Protein AF-A0A645AJT8-F1 (afdb_monomer)

Organism: NCBI:txid1076179

Solvent-accessible surface area (backbone atoms only — not comparable to full-atom values): 6345 Å² total; per-residue (Å²): 102,38,59,76,50,42,68,76,43,100,89,33,50,21,66,74,50,68,77,38,45,71,39,22,35,56,57,12,41,59,53,11,51,51,54,20,47,55,59,38,64,74,43,97,76,52,49,54,69,50,33,32,52,18,40,51,51,17,49,51,40,17,49,54,39,15,52,54,40,24,54,48,36,26,53,75,70,70,71,51,75,68,57,69,63,62,52,43,44,59,62,42,66,63,42,46,64,58,50,50,53,48,26,53,51,48,15,55,48,45,55,61,45,54,65,54,55,63,70,77,108

Secondary structure (DSSP, 8-state):
-GGGT-S-BTTB-SGGGGGSTTHHHHHHHHHHHHHHHHHHHTSSS--HHHHHHHHHHHHHHHHHHHHHHHHHHHHHTS-----HHHHHIIIIITTHHHHHHHHHHHHHHHHHHHHHHTT--

pLDDT: mean 79.56, std 9.19, range [51.81, 91.56]

Radius of gyration: 16.81 Å; Cα contacts (8 Å, |Δi|>4): 138; chains: 1; bounding box: 44×23×39 Å

Sequence (121 aa):
MGLAGLPVFAEGGGIGYILKPSFGYLIGFCVGTYVTGVIAHKVAQPSFNRLLLASLTGLGIVYVFGLIYYYIICNYVIGAPIAMGPLFLYGFVLSVPGDIALCFLGASLGKRLIPVIRKGL

Structure (mmCIF, N/CA/C/O backbone):
data_AF-A0A645AJT8-F1
#
_entry.id   AF-A0A645AJT8-F1
#
loop_
_atom_site.group_PDB
_atom_site.id
_atom_site.type_symbol
_atom_site.label_atom_id
_atom_site.label_alt_id
_atom_site.label_comp_id
_atom_site.label_asym_id
_atom_site.label_entity_id
_atom_site.label_seq_id
_atom_site.pdbx_PDB_ins_code
_atom_site.Cartn_x
_atom_site.Cartn_y
_atom_site.Cartn_z
_atom_site.occupancy
_atom_site.B_iso_or_equiv
_atom_site.auth_seq_id
_atom_site.auth_comp_id
_atom_site.auth_asym_id
_atom_site.auth_atom_id
_atom_site.pdbx_PDB_model_num
ATOM 1 N N . MET A 1 1 ? -10.534 6.535 -12.763 1.00 62.19 1 MET A N 1
ATOM 2 C CA . MET A 1 1 ? -10.139 7.962 -12.779 1.00 62.19 1 MET A CA 1
ATOM 3 C C . MET A 1 1 ? -8.694 8.161 -13.234 1.00 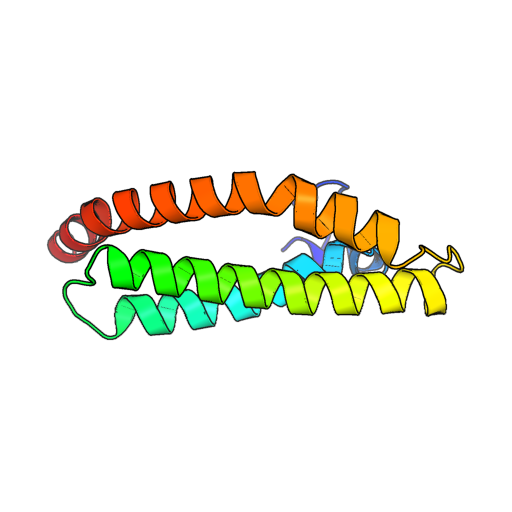62.19 1 MET A C 1
ATOM 5 O O . MET A 1 1 ? -8.522 8.692 -14.317 1.00 62.19 1 MET A O 1
ATOM 9 N N . GLY A 1 2 ? -7.665 7.683 -12.519 1.00 68.81 2 GLY A N 1
ATOM 10 C CA . GLY A 1 2 ? -6.262 7.892 -12.944 1.00 68.81 2 GLY A CA 1
ATOM 11 C C . GLY A 1 2 ? -5.881 7.271 -14.293 1.00 68.81 2 GLY A C 1
ATOM 12 O O . GLY A 1 2 ? -5.268 7.920 -15.134 1.00 68.81 2 GLY A O 1
ATOM 13 N N . LEU A 1 3 ? -6.349 6.051 -14.572 1.00 69.38 3 LEU A N 1
ATOM 14 C CA . LEU A 1 3 ? -6.156 5.412 -15.883 1.00 69.38 3 LEU A CA 1
ATOM 15 C C . LEU A 1 3 ? -6.920 6.102 -17.027 1.00 69.38 3 LEU A C 1
ATOM 17 O O . LEU A 1 3 ? -6.553 5.934 -18.183 1.00 69.38 3 LEU A O 1
ATOM 21 N N . ALA A 1 4 ? -7.941 6.906 -16.712 1.00 70.88 4 ALA A N 1
ATOM 22 C CA . ALA A 1 4 ? -8.711 7.669 -17.695 1.00 70.88 4 ALA A CA 1
ATOM 23 C C . ALA A 1 4 ? -8.019 8.988 -18.110 1.00 70.88 4 ALA A C 1
ATOM 25 O O . ALA A 1 4 ? -8.613 9.778 -18.832 1.00 70.88 4 ALA A O 1
ATOM 26 N N . GLY A 1 5 ? -6.783 9.236 -17.652 1.00 60.19 5 GLY A N 1
ATOM 27 C CA . GLY A 1 5 ? -5.970 10.393 -18.052 1.00 60.19 5 GLY A CA 1
ATOM 28 C C . GLY A 1 5 ? -5.909 11.527 -17.028 1.00 60.19 5 GLY A C 1
ATOM 29 O O . GLY A 1 5 ? -5.177 12.489 -17.234 1.00 60.19 5 GLY A O 1
ATOM 30 N N . LEU A 1 6 ? -6.622 11.416 -15.903 1.00 68.38 6 LEU A N 1
ATOM 31 C CA . LEU A 1 6 ? -6.513 12.392 -14.816 1.00 68.38 6 LEU A CA 1
ATOM 32 C C . LEU A 1 6 ? -5.166 12.235 -14.085 1.00 68.38 6 LEU A C 1
ATOM 34 O O . LEU A 1 6 ? -4.826 11.107 -13.715 1.00 68.38 6 LEU A O 1
ATOM 38 N N . PRO A 1 7 ? -4.426 13.329 -13.819 1.00 72.38 7 PRO A N 1
ATOM 39 C CA . PRO A 1 7 ? -3.104 13.296 -13.194 1.00 72.38 7 PRO A CA 1
ATOM 40 C C . PRO A 1 7 ? -3.188 13.093 -11.672 1.00 72.38 7 PRO A C 1
ATOM 42 O O . PRO A 1 7 ? -2.789 13.946 -10.888 1.00 72.38 7 PRO A O 1
ATOM 45 N N . VAL A 1 8 ? -3.768 11.971 -11.245 1.00 72.25 8 VAL A N 1
ATOM 46 C CA . VAL A 1 8 ? -3.921 11.597 -9.827 1.00 72.25 8 VAL A CA 1
ATOM 47 C C . VAL A 1 8 ? -2.858 10.608 -9.344 1.00 72.25 8 VAL A C 1
ATOM 49 O O . VAL A 1 8 ? -2.775 10.354 -8.146 1.00 72.25 8 VAL A O 1
ATOM 52 N N . PHE A 1 9 ? -2.049 10.033 -10.239 1.00 72.88 9 PHE A N 1
ATOM 53 C CA . PHE A 1 9 ? -0.893 9.229 -9.847 1.00 72.88 9 PHE A CA 1
ATOM 54 C C . PHE A 1 9 ? 0.358 10.109 -9.716 1.00 72.88 9 PHE A C 1
ATOM 56 O O . PHE A 1 9 ? 0.445 11.170 -10.331 1.00 72.88 9 PHE A O 1
ATOM 63 N N . ALA A 1 10 ? 1.339 9.658 -8.924 1.00 60.72 10 ALA A N 1
ATOM 64 C CA . ALA A 1 10 ? 2.537 10.434 -8.568 1.00 60.72 10 ALA A CA 1
ATOM 65 C C . ALA A 1 10 ? 3.341 10.950 -9.778 1.00 60.72 10 ALA A C 1
ATOM 67 O O . ALA A 1 10 ? 4.054 11.940 -9.667 1.00 60.72 10 ALA A O 1
ATOM 68 N N . GLU A 1 11 ? 3.196 10.313 -10.941 1.00 64.62 11 GLU A N 1
ATOM 69 C CA . GLU A 1 11 ? 3.850 10.713 -12.191 1.00 64.62 11 GLU A CA 1
ATOM 70 C C . GLU A 1 11 ? 2.839 10.978 -13.327 1.00 64.62 11 GLU A C 1
ATOM 72 O O . GLU A 1 11 ? 3.127 10.711 -14.494 1.00 64.62 11 GLU A O 1
ATOM 77 N N . GLY A 1 12 ? 1.631 11.448 -12.992 1.00 71.44 12 GLY A N 1
ATOM 78 C CA . GLY A 1 12 ? 0.585 11.823 -13.948 1.00 71.44 12 GLY A CA 1
ATOM 79 C C . GLY A 1 12 ? -0.588 10.840 -14.005 1.00 71.44 12 GLY A C 1
ATOM 80 O O . GLY A 1 12 ? -1.126 10.422 -12.983 1.00 71.44 12 GLY A O 1
ATOM 81 N N . GLY A 1 13 ? -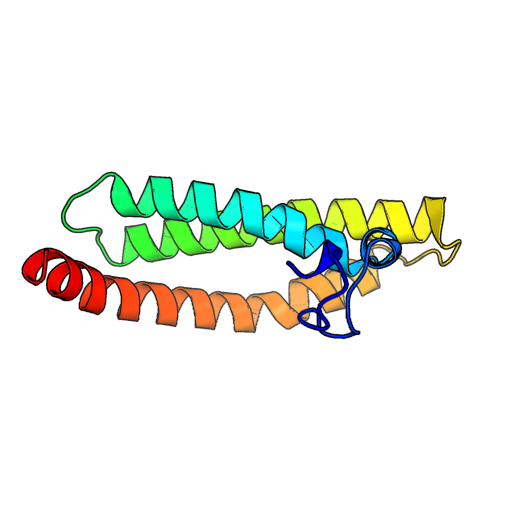1.051 10.513 -15.209 1.00 67.00 13 GLY A N 1
ATOM 82 C CA . GLY A 1 13 ? -2.219 9.663 -15.442 1.00 67.00 13 GLY A CA 1
ATOM 83 C C . GLY A 1 13 ? -2.212 9.072 -16.848 1.00 67.00 13 GLY A C 1
ATOM 84 O O . GLY A 1 13 ? -1.384 9.439 -17.677 1.00 67.00 13 GLY A O 1
ATOM 85 N N . GLY A 1 14 ? -3.132 8.148 -17.120 1.00 75.44 14 GLY A N 1
ATOM 86 C CA . GLY A 1 14 ? -3.292 7.517 -18.433 1.00 75.44 14 GLY A CA 1
ATOM 87 C C . GLY A 1 14 ? -2.951 6.026 -18.474 1.00 75.44 14 GLY A C 1
ATOM 88 O O . GLY A 1 14 ? -2.398 5.453 -17.537 1.00 75.44 14 GLY A O 1
ATOM 89 N N . ILE A 1 15 ? -3.310 5.387 -19.588 1.00 74.62 15 ILE A N 1
ATOM 90 C CA . ILE A 1 15 ? -3.236 3.926 -19.770 1.00 74.62 15 ILE A CA 1
ATOM 91 C C . ILE A 1 15 ? -1.782 3.426 -19.768 1.00 74.62 15 ILE A C 1
ATOM 93 O O . ILE A 1 15 ? -1.503 2.342 -19.261 1.00 74.62 15 ILE A O 1
ATOM 97 N N . GLY A 1 16 ? -0.833 4.247 -20.233 1.00 71.81 16 GLY A N 1
ATOM 98 C CA . GLY A 1 16 ? 0.600 3.930 -20.192 1.00 71.81 16 GLY A CA 1
ATOM 99 C C . GLY A 1 16 ? 1.162 3.742 -18.777 1.00 71.81 16 GLY A C 1
ATOM 100 O O . GLY A 1 16 ? 2.221 3.144 -18.618 1.00 71.81 16 GLY A O 1
ATOM 101 N N . TYR A 1 17 ? 0.441 4.176 -17.737 1.00 76.62 17 TYR A N 1
ATOM 102 C CA . TYR A 1 17 ? 0.849 3.980 -16.346 1.00 76.62 17 TYR A CA 1
ATOM 103 C C . TYR A 1 17 ? 0.876 2.500 -15.937 1.00 76.62 17 TYR A C 1
ATOM 105 O O . TYR A 1 17 ? 1.605 2.136 -15.020 1.00 76.62 17 TYR A O 1
ATOM 113 N N . ILE A 1 18 ? 0.148 1.632 -16.650 1.00 78.12 18 ILE A N 1
ATOM 114 C CA . ILE A 1 18 ? 0.187 0.177 -16.444 1.00 78.12 18 ILE A CA 1
ATOM 115 C C . ILE A 1 18 ? 1.614 -0.355 -16.644 1.00 78.12 18 ILE A C 1
ATOM 117 O O . ILE A 1 18 ? 2.034 -1.274 -15.949 1.00 78.12 18 ILE A O 1
ATOM 121 N N . LEU A 1 19 ? 2.405 0.260 -17.526 1.00 78.00 19 LEU A N 1
ATOM 122 C CA . LEU A 1 19 ? 3.786 -0.152 -17.777 1.00 78.00 19 LEU A CA 1
ATOM 123 C C . LEU A 1 19 ? 4.752 0.227 -16.644 1.00 78.00 19 LEU A C 1
ATOM 125 O O . LEU A 1 19 ? 5.914 -0.171 -16.679 1.00 78.00 19 LEU A O 1
ATOM 129 N N . LYS A 1 20 ? 4.303 0.980 -15.631 1.00 79.56 20 LYS A N 1
ATOM 130 C CA . LYS A 1 20 ? 5.158 1.381 -14.514 1.00 79.56 20 LYS A CA 1
ATOM 131 C C . LYS A 1 20 ? 5.228 0.295 -13.436 1.00 79.56 20 LYS A C 1
ATOM 133 O O . LYS A 1 20 ? 4.188 -0.218 -13.024 1.00 79.56 20 LYS A O 1
ATOM 138 N N . PRO A 1 21 ? 6.419 0.016 -12.875 1.00 78.31 21 PRO A N 1
ATOM 139 C CA . PRO A 1 21 ? 6.580 -0.943 -11.777 1.00 78.31 21 PRO A CA 1
ATOM 140 C C . PRO A 1 21 ? 5.730 -0.632 -10.542 1.00 78.31 21 PRO A C 1
ATOM 142 O O . PRO A 1 21 ? 5.227 -1.538 -9.880 1.00 78.31 21 PRO A O 1
ATOM 145 N N . SER A 1 22 ? 5.498 0.653 -10.265 1.00 80.44 22 SER A N 1
ATOM 146 C CA . SER A 1 22 ? 4.665 1.113 -9.151 1.00 80.44 22 SER A CA 1
ATOM 147 C C . SER A 1 22 ? 3.174 0.782 -9.312 1.00 80.44 22 SER A C 1
ATOM 149 O O . SER A 1 22 ? 2.440 0.795 -8.324 1.00 80.44 22 SER A O 1
ATOM 151 N N . PHE A 1 23 ? 2.711 0.433 -10.519 1.00 84.00 23 PHE A N 1
ATOM 152 C CA . PHE A 1 23 ? 1.309 0.099 -10.774 1.00 84.00 23 PHE A CA 1
ATOM 153 C C . PHE A 1 23 ? 0.849 -1.169 -10.042 1.00 84.00 23 PHE A C 1
ATOM 155 O O . PHE A 1 23 ? -0.307 -1.266 -9.633 1.00 84.00 23 PHE A O 1
ATOM 162 N N . GLY A 1 24 ? 1.761 -2.106 -9.779 1.00 83.75 24 GLY A N 1
ATOM 163 C CA . GLY A 1 24 ? 1.460 -3.309 -9.001 1.00 83.75 24 GLY A CA 1
ATOM 164 C C . GLY A 1 24 ? 0.910 -3.022 -7.608 1.00 83.75 24 GLY A C 1
ATOM 165 O O . GLY A 1 24 ? -0.006 -3.703 -7.144 1.00 83.75 24 GLY A O 1
ATOM 166 N N . TYR A 1 25 ? 1.426 -1.976 -6.957 1.00 85.31 25 TYR A N 1
ATOM 167 C CA . TYR A 1 25 ? 0.965 -1.567 -5.632 1.00 85.31 25 TYR A CA 1
ATOM 168 C C . TYR A 1 25 ? -0.469 -1.030 -5.676 1.00 85.31 25 TYR A C 1
ATOM 170 O O . TYR A 1 25 ? -1.214 -1.253 -4.731 1.00 85.31 25 TYR A O 1
ATOM 178 N N . LEU A 1 26 ? -0.900 -0.401 -6.778 1.00 85.44 26 LEU A N 1
ATOM 179 C CA . LEU A 1 26 ? -2.293 0.034 -6.962 1.00 85.44 26 LEU A CA 1
ATOM 180 C C . LEU A 1 26 ? -3.248 -1.163 -7.052 1.00 85.44 26 LEU A C 1
ATOM 182 O O . LEU A 1 26 ? -4.301 -1.156 -6.415 1.00 85.44 26 LEU A O 1
ATOM 186 N N . ILE A 1 27 ? -2.868 -2.209 -7.793 1.00 87.31 27 ILE A N 1
ATOM 187 C CA . ILE A 1 27 ? -3.647 -3.456 -7.871 1.00 87.31 27 ILE A CA 1
ATOM 188 C C . ILE A 1 27 ? -3.735 -4.099 -6.484 1.00 87.31 27 ILE A C 1
ATOM 190 O O . ILE A 1 27 ? -4.825 -4.430 -6.011 1.00 87.31 27 ILE A O 1
ATOM 194 N N . GLY A 1 28 ? -2.590 -4.215 -5.808 1.00 88.50 28 GLY A N 1
ATOM 195 C CA . GLY A 1 28 ? -2.508 -4.719 -4.444 1.00 88.50 28 GLY A CA 1
ATOM 196 C C . GLY A 1 28 ? -3.354 -3.908 -3.463 1.00 8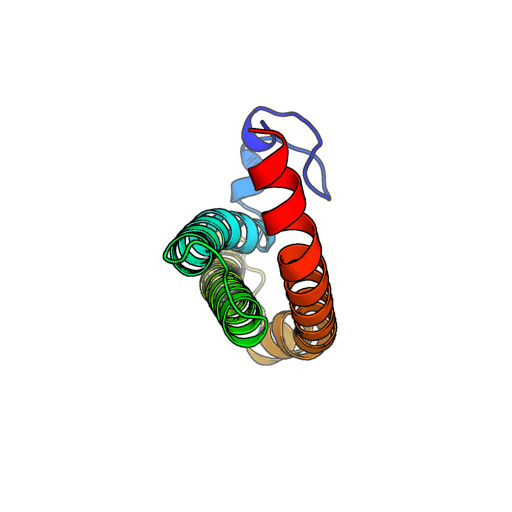8.50 28 GLY A C 1
ATOM 197 O O . GLY A 1 28 ? -4.003 -4.490 -2.601 1.00 88.50 28 GLY A O 1
ATOM 198 N N . PHE A 1 29 ? -3.428 -2.587 -3.627 1.00 89.06 29 PHE A N 1
ATOM 199 C CA . PHE A 1 29 ? -4.246 -1.701 -2.801 1.00 89.06 29 PHE A CA 1
ATOM 200 C C . PHE A 1 29 ? -5.746 -1.938 -2.986 1.00 89.06 29 PHE A C 1
ATOM 202 O O . PHE A 1 29 ? -6.481 -1.990 -1.999 1.00 89.06 29 PHE A O 1
ATOM 209 N N . CYS A 1 30 ? -6.214 -2.155 -4.218 1.00 89.44 30 CYS A N 1
ATOM 210 C CA . CYS A 1 30 ? -7.613 -2.510 -4.474 1.00 89.44 30 CYS A CA 1
ATOM 211 C C . CYS A 1 30 ? -8.016 -3.794 -3.732 1.00 89.44 30 CYS A C 1
ATOM 213 O O . CYS A 1 30 ? -9.049 -3.834 -3.066 1.00 89.44 30 CYS A O 1
ATOM 215 N N . VAL A 1 31 ? -7.180 -4.833 -3.799 1.00 91.56 31 VAL A N 1
ATOM 216 C CA . VAL A 1 31 ? -7.450 -6.109 -3.116 1.00 91.56 31 VAL A CA 1
ATOM 217 C C . VAL A 1 31 ? -7.273 -5.970 -1.599 1.00 91.56 31 VAL A C 1
ATOM 219 O O . VAL A 1 31 ? -8.113 -6.423 -0.822 1.00 91.56 31 VAL A O 1
ATOM 222 N N . GLY A 1 32 ? -6.204 -5.306 -1.163 1.00 90.00 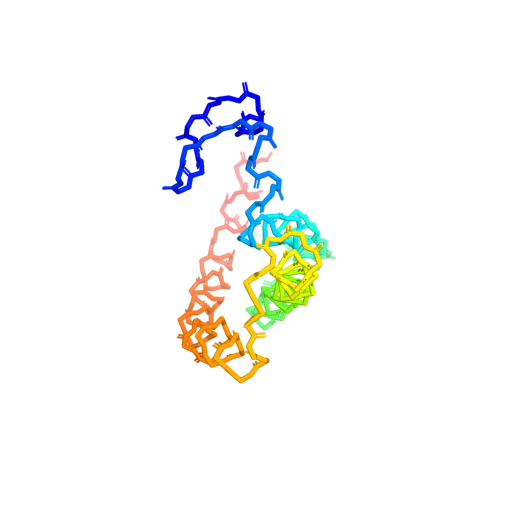32 GLY A N 1
ATOM 223 C CA . GLY A 1 32 ? -5.851 -5.134 0.242 1.00 90.00 32 GLY A CA 1
ATOM 224 C C . GLY A 1 32 ? -6.893 -4.333 1.016 1.00 90.00 32 GLY A C 1
ATOM 225 O O . GLY A 1 32 ? -7.269 -4.730 2.118 1.00 90.00 32 GLY A O 1
ATOM 226 N N . THR A 1 33 ? -7.419 -3.249 0.439 1.00 88.88 33 THR A N 1
ATOM 227 C CA . THR A 1 33 ? -8.484 -2.444 1.063 1.00 88.88 33 THR A CA 1
ATOM 228 C C . THR A 1 33 ? -9.791 -3.214 1.189 1.00 88.88 33 THR A C 1
ATOM 230 O O . THR A 1 33 ? -10.429 -3.143 2.239 1.00 88.88 33 THR A O 1
ATOM 233 N N . TYR A 1 34 ? -10.158 -4.009 0.179 1.00 90.69 34 TYR A N 1
ATOM 234 C CA . TYR A 1 34 ? -11.320 -4.890 0.252 1.00 90.69 34 TYR A CA 1
ATOM 235 C C . TYR A 1 34 ? -11.187 -5.894 1.405 1.00 90.69 34 TYR A C 1
ATOM 237 O O . TYR A 1 34 ? -12.058 -5.960 2.273 1.00 90.69 34 TYR A O 1
ATOM 245 N N . VAL A 1 35 ? -10.062 -6.615 1.484 1.00 91.06 35 VAL A N 1
ATOM 246 C CA . VAL A 1 35 ? -9.814 -7.591 2.560 1.00 91.06 35 VAL A CA 1
ATOM 247 C C . VAL A 1 35 ? -9.773 -6.910 3.932 1.00 91.06 35 VAL A C 1
ATOM 249 O O . VAL A 1 35 ? -10.402 -7.387 4.878 1.00 91.06 35 VAL A O 1
ATOM 252 N N . THR A 1 36 ? -9.107 -5.758 4.038 1.00 90.00 36 THR A N 1
ATOM 253 C CA . THR A 1 36 ? -9.043 -4.957 5.273 1.00 90.00 36 THR A CA 1
ATOM 254 C C . THR A 1 36 ? -10.441 -4.542 5.731 1.00 90.00 36 THR A C 1
ATOM 256 O O . THR A 1 36 ? -10.792 -4.728 6.897 1.00 90.00 36 THR A O 1
ATOM 259 N N . GLY A 1 37 ? -11.269 -4.038 4.811 1.00 85.56 37 GLY A N 1
ATOM 260 C CA . GLY A 1 37 ? -12.647 -3.630 5.079 1.00 85.56 37 GLY A CA 1
ATOM 261 C C . GLY A 1 37 ? -13.526 -4.796 5.527 1.00 85.56 37 GLY A C 1
ATOM 262 O O . GLY A 1 37 ? -14.243 -4.675 6.520 1.00 85.56 37 GLY A O 1
ATOM 263 N N . VAL A 1 38 ? -13.416 -5.954 4.869 1.00 88.50 38 VAL A N 1
ATOM 264 C CA . VAL A 1 38 ? -14.144 -7.175 5.251 1.00 88.50 38 VAL A CA 1
ATOM 265 C C . VAL A 1 38 ? -13.760 -7.629 6.662 1.00 88.50 38 VAL A C 1
ATOM 267 O O . VAL A 1 38 ? -14.634 -7.956 7.468 1.00 88.50 38 VAL A O 1
ATOM 270 N N . ILE A 1 39 ? -12.469 -7.617 7.010 1.00 85.38 39 ILE A N 1
ATOM 271 C CA . ILE A 1 39 ? -12.005 -8.013 8.348 1.00 85.38 39 ILE A CA 1
ATOM 272 C C . ILE A 1 39 ? -12.477 -7.011 9.410 1.00 85.38 39 ILE A C 1
ATOM 274 O O . ILE A 1 39 ? -12.924 -7.439 10.483 1.00 85.38 39 ILE A O 1
ATOM 278 N N . ALA A 1 40 ? -12.401 -5.709 9.119 1.00 83.88 40 ALA A N 1
ATOM 279 C CA . ALA A 1 40 ? -12.783 -4.634 10.030 1.00 83.88 40 ALA A CA 1
ATOM 280 C C . ALA A 1 40 ? -14.302 -4.571 10.274 1.00 83.88 40 ALA A C 1
ATOM 282 O O . ALA A 1 40 ? -14.723 -4.406 11.418 1.00 83.88 40 ALA A O 1
ATOM 283 N N . HIS A 1 41 ? -15.127 -4.760 9.238 1.00 81.50 41 HIS A N 1
ATOM 284 C CA . HIS A 1 41 ? -16.586 -4.606 9.311 1.00 81.50 41 HIS A CA 1
ATOM 285 C C . HIS A 1 41 ? -17.332 -5.858 9.812 1.00 81.50 41 HIS A C 1
ATOM 287 O O . HIS A 1 41 ? -18.525 -5.807 10.103 1.00 81.50 41 HIS A O 1
ATOM 293 N N . LYS A 1 42 ? -16.648 -6.998 9.967 1.00 79.75 42 LYS A N 1
ATOM 294 C CA . LYS A 1 42 ? -17.266 -8.257 10.433 1.00 79.75 42 LYS A CA 1
ATOM 295 C C . LYS A 1 42 ? -17.796 -8.198 11.880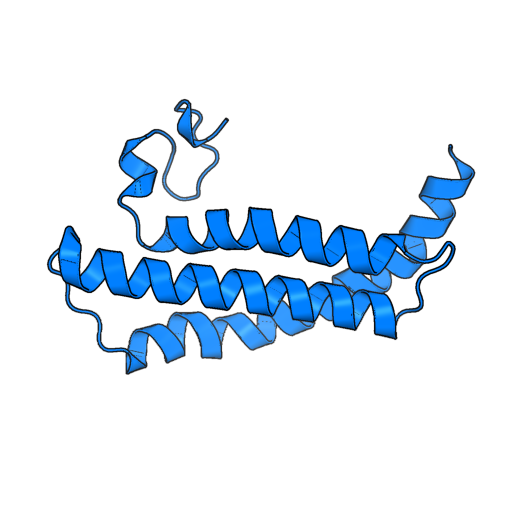 1.00 79.75 42 LYS A C 1
ATOM 297 O O . LYS A 1 42 ? -18.454 -9.132 12.321 1.00 79.75 42 LYS A O 1
ATOM 302 N N . VAL A 1 43 ? -17.484 -7.149 12.645 1.00 76.50 43 VAL A N 1
ATOM 303 C CA . VAL A 1 43 ? -17.978 -6.926 14.017 1.00 76.50 43 VAL A CA 1
ATOM 304 C C . VAL A 1 43 ? -18.407 -5.484 14.188 1.00 76.50 43 VAL A C 1
ATOM 306 O O . VAL A 1 43 ? -17.790 -4.569 13.652 1.00 76.50 43 VAL A O 1
ATOM 309 N N . ALA A 1 44 ? -19.445 -5.290 15.000 1.00 67.75 44 ALA A N 1
ATOM 310 C CA . ALA A 1 44 ? -20.041 -3.983 15.218 1.00 67.75 44 ALA A CA 1
ATOM 311 C C . ALA A 1 44 ? -19.111 -2.974 15.916 1.00 67.75 44 ALA A C 1
ATOM 313 O O . ALA A 1 44 ? -19.197 -1.774 15.661 1.00 67.75 44 ALA A O 1
ATOM 314 N N . GLN A 1 45 ? -18.228 -3.465 16.786 1.00 72.38 45 GLN A N 1
ATOM 315 C CA . GLN A 1 45 ? -17.191 -2.687 17.457 1.00 72.38 45 GLN A CA 1
ATOM 316 C C . GLN A 1 45 ? -15.859 -3.432 17.322 1.00 72.38 45 GLN A C 1
ATOM 318 O O . GLN A 1 45 ? -15.539 -4.290 18.148 1.00 72.38 45 GLN A O 1
ATOM 323 N N . PRO A 1 46 ? -15.093 -3.184 16.250 1.00 76.94 46 PRO A N 1
ATOM 324 C CA . PRO A 1 46 ? -13.816 -3.850 16.068 1.00 76.94 46 PRO A CA 1
ATOM 325 C C . PRO A 1 46 ? -12.818 -3.386 17.138 1.00 76.94 46 PRO A C 1
ATOM 327 O O . PRO A 1 46 ? -12.651 -2.193 17.399 1.00 76.94 46 PRO A O 1
ATOM 330 N N . SER A 1 47 ? -12.152 -4.348 17.777 1.00 84.12 47 SER A N 1
ATOM 331 C CA . SER A 1 47 ? -11.089 -4.073 18.742 1.00 84.12 47 SER A CA 1
ATOM 332 C C . SER A 1 47 ? -9.851 -3.496 18.047 1.00 84.12 47 SER A C 1
ATOM 334 O O . SER A 1 47 ? -9.634 -3.712 16.854 1.00 84.12 47 SER A O 1
ATOM 336 N N . PHE A 1 48 ? -9.004 -2.793 18.806 1.00 84.00 48 PHE A N 1
ATOM 337 C CA . PHE A 1 48 ? -7.753 -2.225 18.285 1.00 84.00 48 PHE A CA 1
ATOM 338 C C . PHE A 1 48 ? -6.888 -3.286 17.590 1.00 84.00 48 PHE A C 1
ATOM 340 O O . PHE A 1 48 ? -6.474 -3.094 16.452 1.00 84.00 48 PHE A O 1
ATOM 347 N N . ASN A 1 49 ? -6.707 -4.444 18.232 1.00 84.62 49 ASN A N 1
ATOM 348 C CA . ASN A 1 49 ? -5.912 -5.548 17.691 1.00 84.62 49 ASN A CA 1
ATOM 349 C C . ASN A 1 49 ? -6.485 -6.073 16.372 1.00 84.62 49 ASN A C 1
ATOM 351 O O . ASN A 1 49 ? -5.735 -6.443 15.477 1.00 84.62 49 ASN A O 1
ATOM 355 N N . ARG A 1 50 ? -7.814 -6.083 16.226 1.00 85.69 50 ARG A N 1
ATOM 356 C CA . ARG A 1 50 ? -8.466 -6.516 14.991 1.00 85.69 50 ARG A CA 1
ATOM 357 C C . ARG A 1 50 ? -8.249 -5.521 13.858 1.00 85.69 50 ARG A C 1
ATOM 359 O O . ARG A 1 50 ? -7.970 -5.949 12.745 1.00 85.69 50 ARG A O 1
ATOM 366 N N . LEU A 1 51 ? -8.376 -4.224 14.135 1.00 86.44 51 LEU A N 1
ATOM 367 C CA . LEU A 1 51 ? -8.089 -3.178 13.150 1.00 86.44 51 LEU A CA 1
ATOM 368 C C . LEU A 1 51 ? -6.617 -3.206 12.736 1.00 86.44 51 LEU A C 1
ATOM 370 O O . LEU A 1 51 ? -6.323 -3.114 11.553 1.00 86.44 51 LEU A O 1
ATOM 374 N N . LEU A 1 52 ? -5.709 -3.418 13.690 1.00 89.56 52 LEU A N 1
ATOM 375 C CA . LEU A 1 52 ? -4.285 -3.564 13.412 1.00 89.56 52 LEU A CA 1
ATOM 376 C C . LEU A 1 52 ? -4.008 -4.788 12.528 1.00 89.56 52 LEU A C 1
ATOM 378 O O . LEU A 1 52 ? -3.340 -4.659 11.509 1.00 89.56 52 LEU A O 1
ATOM 382 N N . LEU A 1 53 ? -4.569 -5.956 12.863 1.00 89.25 53 LEU A N 1
ATOM 383 C CA . LEU A 1 53 ? -4.437 -7.170 12.050 1.00 89.25 53 LEU A CA 1
ATOM 384 C C . LEU A 1 53 ? -5.043 -7.000 10.654 1.00 89.25 53 LEU A C 1
ATOM 386 O O . LEU A 1 53 ? -4.461 -7.475 9.683 1.00 89.25 53 LEU A O 1
ATOM 390 N N . ALA A 1 54 ? -6.182 -6.312 10.539 1.00 89.31 54 ALA A N 1
ATOM 391 C CA . ALA A 1 54 ? -6.796 -6.001 9.254 1.00 89.31 54 ALA A CA 1
ATOM 392 C C . ALA A 1 54 ? -5.850 -5.151 8.394 1.00 89.31 54 ALA A C 1
ATOM 394 O O . ALA A 1 54 ? -5.563 -5.532 7.262 1.00 89.31 54 ALA A O 1
ATOM 395 N N . SER A 1 55 ? -5.311 -4.063 8.954 1.00 88.69 55 SER A N 1
ATOM 396 C CA . SER A 1 55 ? -4.374 -3.171 8.263 1.00 88.69 55 SER A CA 1
ATOM 397 C C . SER A 1 55 ? -3.073 -3.876 7.879 1.00 88.69 55 SER A C 1
ATOM 399 O O . SER A 1 55 ? -2.618 -3.725 6.752 1.00 88.69 55 SER A O 1
ATOM 401 N N . LEU A 1 56 ? -2.505 -4.702 8.765 1.00 90.31 56 LEU A N 1
ATOM 402 C CA . LEU A 1 56 ? -1.299 -5.487 8.472 1.00 90.31 56 LEU A CA 1
ATOM 403 C C . LEU A 1 56 ? -1.541 -6.531 7.376 1.00 90.31 56 LEU A C 1
ATOM 405 O O . LEU A 1 56 ? -0.684 -6.741 6.522 1.00 90.31 56 LEU A O 1
ATOM 409 N N . THR A 1 57 ? -2.717 -7.161 7.368 1.00 91.19 57 THR A N 1
ATOM 410 C CA . THR A 1 57 ? -3.098 -8.108 6.311 1.00 91.19 57 THR A CA 1
ATOM 411 C C . THR A 1 57 ? -3.238 -7.385 4.973 1.00 91.19 57 THR A C 1
ATOM 413 O O . THR A 1 57 ? -2.701 -7.845 3.967 1.00 91.19 57 THR A O 1
ATOM 416 N N . GLY A 1 58 ? -3.907 -6.228 4.958 1.00 90.88 58 GLY A N 1
ATOM 417 C CA . GLY A 1 58 ? -4.012 -5.379 3.772 1.00 90.88 58 GLY A CA 1
ATOM 418 C C . GLY A 1 58 ? -2.650 -4.935 3.251 1.00 90.88 58 GLY A C 1
ATOM 419 O O . GLY A 1 58 ? -2.392 -5.052 2.055 1.00 90.88 58 GLY A O 1
ATOM 420 N N . LEU A 1 59 ? -1.766 -4.501 4.152 1.00 89.56 59 LEU A N 1
ATOM 421 C CA . LEU A 1 59 ? -0.394 -4.118 3.836 1.00 89.56 59 LEU A CA 1
ATOM 422 C C . LEU A 1 59 ? 0.376 -5.279 3.198 1.00 89.56 59 LEU A C 1
ATOM 424 O O . LEU A 1 59 ? 0.971 -5.111 2.137 1.00 89.56 59 LEU A O 1
ATOM 428 N N . GLY A 1 60 ? 0.303 -6.473 3.791 1.00 89.75 60 GLY A N 1
ATOM 429 C CA . GLY A 1 60 ? 0.930 -7.674 3.240 1.00 89.75 60 GLY A CA 1
ATOM 430 C C . GLY A 1 60 ? 0.449 -7.988 1.822 1.00 89.75 60 GLY A C 1
ATOM 431 O O . GLY A 1 60 ? 1.263 -8.262 0.944 1.00 89.75 60 GLY A O 1
ATOM 432 N N . ILE A 1 61 ? -0.856 -7.873 1.563 1.00 91.50 61 ILE A N 1
ATOM 433 C CA . ILE A 1 61 ? -1.425 -8.062 0.221 1.00 91.50 61 ILE A CA 1
ATOM 434 C C . ILE A 1 61 ? -0.869 -7.019 -0.754 1.00 91.50 61 ILE A C 1
ATOM 436 O O . ILE A 1 61 ? -0.396 -7.383 -1.830 1.00 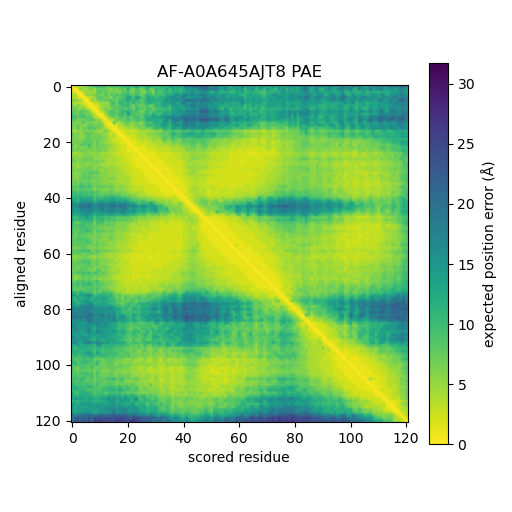91.50 61 ILE A O 1
ATOM 440 N N . VAL A 1 62 ? -0.880 -5.737 -0.379 1.00 90.88 62 VAL A N 1
ATOM 441 C CA . VAL A 1 62 ? -0.354 -4.651 -1.222 1.00 90.88 62 VAL A CA 1
ATOM 442 C C . VAL A 1 62 ? 1.094 -4.926 -1.619 1.00 90.88 62 VAL A C 1
ATOM 444 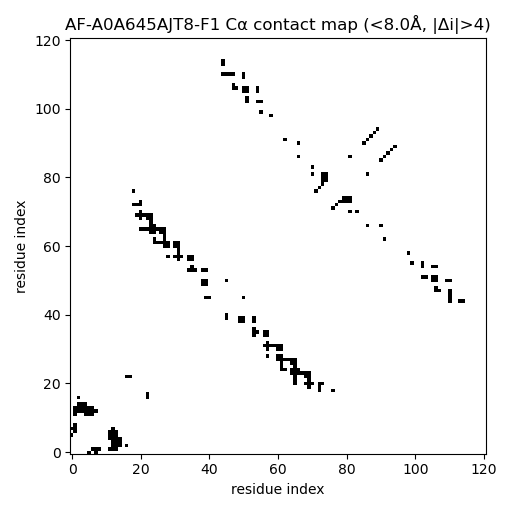O O . VAL A 1 62 ? 1.445 -4.815 -2.793 1.00 90.88 62 VAL A O 1
ATOM 447 N N . TYR A 1 63 ? 1.906 -5.352 -0.655 1.00 87.69 63 TYR A N 1
ATOM 448 C CA . TYR A 1 63 ? 3.308 -5.682 -0.859 1.00 87.69 63 TYR A CA 1
ATOM 449 C C . TYR A 1 63 ? 3.531 -6.886 -1.765 1.00 87.69 63 TYR A C 1
ATOM 451 O O . TYR A 1 63 ? 4.359 -6.818 -2.670 1.00 87.69 63 TYR A O 1
ATOM 459 N N . VAL A 1 64 ? 2.790 -7.976 -1.558 1.00 88.62 64 VAL A N 1
ATOM 460 C CA . VAL A 1 64 ? 2.913 -9.188 -2.379 1.00 88.62 64 VAL A CA 1
ATOM 461 C C . VAL A 1 64 ? 2.587 -8.876 -3.838 1.00 88.62 64 VAL A C 1
ATOM 463 O O . VAL A 1 64 ? 3.389 -9.166 -4.723 1.00 88.62 64 VAL A O 1
ATOM 466 N N . PHE A 1 65 ? 1.452 -8.226 -4.100 1.00 88.94 65 PHE A N 1
ATOM 467 C CA . PHE A 1 65 ? 1.061 -7.863 -5.464 1.00 88.94 65 PHE A CA 1
ATOM 468 C C . PHE A 1 65 ? 2.004 -6.819 -6.078 1.00 88.94 65 PHE A C 1
ATOM 470 O O . PHE A 1 65 ? 2.393 -6.955 -7.238 1.00 88.94 65 PHE A O 1
ATOM 477 N N . GLY A 1 66 ? 2.415 -5.815 -5.298 1.00 85.88 66 GLY A N 1
ATOM 478 C CA . GLY A 1 66 ? 3.351 -4.778 -5.724 1.00 85.88 66 GLY A CA 1
ATOM 479 C C . GLY A 1 66 ? 4.707 -5.334 -6.140 1.00 85.88 66 GLY A C 1
ATOM 480 O O . GLY A 1 66 ? 5.162 -5.059 -7.247 1.00 85.88 66 GLY A O 1
ATOM 481 N N . LEU A 1 67 ? 5.325 -6.165 -5.297 1.00 84.50 67 LEU A N 1
ATOM 482 C CA . LEU A 1 67 ? 6.648 -6.738 -5.554 1.00 84.50 67 LEU A CA 1
ATOM 483 C C . LEU A 1 67 ? 6.635 -7.741 -6.713 1.00 84.50 67 LEU A C 1
ATOM 485 O O . LEU A 1 67 ? 7.539 -7.700 -7.548 1.00 84.50 67 LEU A O 1
ATOM 489 N N . ILE A 1 68 ? 5.612 -8.604 -6.803 1.00 86.56 68 ILE A N 1
ATOM 490 C CA . ILE A 1 68 ? 5.471 -9.557 -7.918 1.00 86.56 68 ILE A CA 1
ATOM 491 C C . ILE A 1 68 ? 5.367 -8.799 -9.243 1.00 86.56 68 ILE A C 1
ATOM 493 O O . ILE A 1 68 ? 6.103 -9.092 -10.186 1.00 86.56 68 ILE A O 1
ATOM 497 N N . TYR A 1 69 ? 4.485 -7.801 -9.311 1.00 85.69 69 TYR A N 1
ATOM 498 C CA . TYR A 1 69 ? 4.294 -7.014 -10.524 1.00 85.69 69 TYR A CA 1
ATOM 499 C C . TYR A 1 69 ? 5.551 -6.229 -10.901 1.00 85.69 69 TYR A C 1
ATOM 501 O O . TYR A 1 69 ? 5.955 -6.227 -12.063 1.00 85.69 69 TYR A O 1
ATOM 509 N N . TYR A 1 70 ? 6.194 -5.596 -9.914 1.00 82.62 70 TYR A N 1
ATOM 510 C CA . TYR A 1 70 ? 7.422 -4.839 -10.122 1.00 82.62 70 TYR A CA 1
ATOM 511 C C . TYR A 1 70 ? 8.510 -5.738 -10.718 1.00 82.62 70 TYR A C 1
ATOM 513 O O . TYR A 1 70 ? 9.138 -5.371 -11.710 1.00 82.62 70 TYR A O 1
ATOM 521 N N . TYR A 1 71 ? 8.708 -6.936 -10.159 1.00 80.81 71 TYR A N 1
ATOM 522 C CA . TYR A 1 71 ? 9.701 -7.877 -10.669 1.00 80.81 71 TYR A CA 1
ATOM 523 C C . TYR A 1 71 ? 9.422 -8.286 -12.118 1.00 80.81 71 TYR A C 1
ATOM 525 O O . TYR A 1 71 ? 10.330 -8.255 -12.951 1.00 80.81 71 TYR A O 1
ATOM 533 N N . ILE A 1 72 ? 8.168 -8.628 -12.430 1.00 83.44 72 ILE A N 1
ATOM 534 C CA . ILE A 1 72 ? 7.774 -9.037 -13.781 1.00 83.44 72 ILE A CA 1
ATOM 535 C C . ILE A 1 72 ? 8.018 -7.898 -14.770 1.00 83.44 72 ILE A C 1
ATOM 537 O O . ILE A 1 72 ? 8.637 -8.113 -15.809 1.00 83.44 72 ILE A O 1
ATOM 541 N N . ILE A 1 73 ? 7.582 -6.679 -14.455 1.00 83.31 73 ILE A N 1
ATOM 542 C CA . ILE A 1 73 ? 7.649 -5.589 -15.426 1.00 83.31 73 ILE A CA 1
ATOM 543 C C . ILE A 1 73 ? 9.081 -5.097 -15.655 1.00 83.31 73 ILE A C 1
ATOM 545 O O . ILE A 1 73 ? 9.467 -4.841 -16.794 1.00 83.31 73 ILE A O 1
ATOM 549 N N . CYS A 1 74 ? 9.907 -5.039 -14.608 1.00 77.75 74 CYS A N 1
ATOM 550 C CA . CYS A 1 74 ? 11.310 -4.652 -14.747 1.00 77.75 74 CYS A CA 1
ATOM 551 C C . CYS A 1 74 ? 12.120 -5.682 -15.540 1.00 77.75 74 CYS A C 1
ATOM 553 O O . CYS A 1 74 ? 12.918 -5.295 -16.393 1.00 77.75 74 CYS A O 1
ATOM 555 N N . ASN A 1 75 ? 11.900 -6.977 -15.288 1.00 78.25 75 ASN A N 1
ATOM 556 C CA . ASN A 1 75 ? 12.678 -8.044 -15.915 1.00 78.25 75 ASN A CA 1
ATOM 557 C C . ASN A 1 75 ? 12.193 -8.373 -17.342 1.00 78.25 75 ASN A C 1
ATOM 559 O O . ASN A 1 75 ? 13.009 -8.534 -18.242 1.00 78.25 75 ASN A O 1
ATOM 563 N N . TYR A 1 76 ? 10.876 -8.420 -17.574 1.00 76.88 76 TYR A N 1
ATOM 564 C CA . TYR A 1 76 ? 10.307 -8.911 -18.838 1.00 76.88 76 TYR A CA 1
ATOM 565 C C . TYR A 1 76 ? 9.809 -7.823 -19.796 1.00 76.88 76 TYR A C 1
ATOM 567 O O . TYR A 1 76 ? 9.642 -8.110 -20.978 1.00 76.88 76 TYR A O 1
ATOM 575 N N . VAL A 1 77 ? 9.549 -6.597 -19.325 1.00 75.00 77 VAL A N 1
ATOM 576 C CA . VAL A 1 77 ? 8.925 -5.545 -20.156 1.00 75.00 77 VAL A CA 1
ATOM 577 C C . VAL A 1 77 ? 9.867 -4.370 -20.393 1.00 75.00 77 VAL A C 1
ATOM 579 O O . VAL A 1 77 ? 10.038 -3.937 -21.527 1.00 75.00 77 VAL A O 1
ATOM 582 N N . ILE A 1 78 ? 10.485 -3.852 -19.331 1.00 72.19 78 ILE A N 1
ATOM 583 C CA . ILE A 1 78 ? 11.311 -2.636 -19.390 1.00 72.19 78 ILE A CA 1
ATOM 584 C C . ILE A 1 78 ? 12.769 -2.965 -19.758 1.00 72.19 78 ILE A C 1
ATOM 586 O O . ILE A 1 78 ? 13.502 -2.090 -20.210 1.00 72.19 78 ILE A O 1
ATOM 590 N N . GLY A 1 79 ? 13.203 -4.220 -19.581 1.00 64.69 79 GLY A N 1
ATOM 591 C CA . GLY A 1 79 ? 14.591 -4.626 -19.834 1.00 64.69 79 GLY A CA 1
ATOM 592 C C . GLY A 1 79 ? 15.591 -3.981 -18.867 1.00 64.69 79 GLY A C 1
ATOM 593 O O . GLY A 1 79 ? 16.772 -3.866 -19.182 1.00 64.69 79 GLY A O 1
ATOM 594 N N . ALA A 1 80 ? 15.118 -3.554 -17.694 1.00 66.94 80 ALA A N 1
ATOM 595 C CA . ALA A 1 80 ? 15.916 -2.978 -16.619 1.00 66.94 80 ALA A CA 1
ATOM 596 C C . ALA A 1 80 ? 15.966 -3.989 -15.461 1.00 66.94 80 ALA A C 1
ATOM 598 O O . ALA A 1 80 ? 15.190 -3.864 -14.506 1.00 66.94 80 ALA A O 1
ATOM 599 N N . PRO A 1 81 ? 16.816 -5.031 -15.551 1.00 62.41 81 PRO A N 1
ATOM 600 C CA . PRO A 1 81 ? 16.862 -6.093 -14.559 1.00 62.41 81 PRO A CA 1
ATOM 601 C C . PRO A 1 81 ? 17.263 -5.513 -13.204 1.00 62.41 81 PRO A C 1
ATOM 603 O O . PRO A 1 81 ? 18.408 -5.133 -12.967 1.00 62.41 81 PRO A O 1
ATOM 606 N N . ILE A 1 82 ? 16.291 -5.448 -12.301 1.00 65.94 82 ILE A N 1
ATOM 607 C CA . ILE A 1 82 ? 16.514 -5.094 -10.908 1.00 65.94 82 ILE A CA 1
ATOM 608 C C . ILE A 1 82 ? 16.771 -6.381 -10.133 1.00 65.94 82 ILE A C 1
ATOM 610 O O . ILE A 1 82 ? 15.971 -7.319 -10.150 1.00 65.94 82 ILE A O 1
ATOM 614 N N . ALA A 1 83 ? 17.903 -6.417 -9.433 1.00 65.19 83 ALA A N 1
ATOM 615 C CA . ALA A 1 83 ? 18.190 -7.488 -8.497 1.00 65.19 83 ALA A CA 1
ATOM 616 C C . ALA A 1 83 ? 17.149 -7.481 -7.364 1.00 65.19 83 ALA A C 1
ATOM 618 O O . ALA A 1 83 ? 16.788 -6.430 -6.830 1.00 65.19 83 ALA A O 1
ATOM 619 N N . MET A 1 84 ? 16.703 -8.673 -6.960 1.00 62.59 84 MET A N 1
ATOM 620 C CA . MET A 1 84 ? 15.758 -8.864 -5.849 1.00 62.59 84 MET A CA 1
ATOM 621 C C . MET A 1 84 ? 16.220 -8.176 -4.553 1.00 62.59 84 MET A C 1
ATOM 623 O O . MET A 1 84 ? 15.387 -7.700 -3.792 1.00 62.59 84 MET A O 1
ATOM 627 N N . GLY A 1 85 ? 17.536 -8.057 -4.335 1.00 66.25 85 GLY A N 1
ATOM 628 C CA . GLY A 1 85 ? 18.130 -7.369 -3.184 1.00 66.25 85 GLY A CA 1
ATOM 629 C C . GLY A 1 85 ? 17.676 -5.909 -3.035 1.00 66.25 85 GLY A C 1
ATOM 630 O O . GLY A 1 85 ? 16.958 -5.616 -2.084 1.00 66.25 85 GLY A O 1
ATOM 631 N N . PRO A 1 86 ? 18.044 -4.986 -3.945 1.00 67.19 86 PRO A N 1
ATOM 632 C CA . PRO A 1 86 ? 17.608 -3.589 -3.883 1.00 67.19 86 PRO A CA 1
ATOM 633 C C . PRO A 1 86 ? 16.086 -3.427 -3.944 1.00 67.19 86 PRO A C 1
ATOM 635 O O . PRO A 1 86 ? 15.544 -2.585 -3.235 1.00 67.19 86 PRO A O 1
ATOM 638 N N . LEU A 1 87 ? 15.382 -4.262 -4.714 1.00 70.75 87 LEU A N 1
ATOM 639 C CA . LEU A 1 87 ? 13.917 -4.262 -4.743 1.00 70.75 87 LEU A CA 1
ATOM 640 C C . LEU A 1 87 ? 13.319 -4.463 -3.344 1.00 70.75 87 LEU A C 1
ATOM 642 O O . LEU A 1 87 ? 12.436 -3.724 -2.915 1.00 70.75 87 LEU A O 1
ATOM 646 N N . PHE A 1 88 ? 13.821 -5.467 -2.630 1.00 71.62 88 PHE A N 1
ATOM 647 C CA . PHE A 1 88 ? 13.360 -5.810 -1.296 1.00 71.62 88 PHE A CA 1
ATOM 648 C C . PHE A 1 88 ? 13.851 -4.794 -0.260 1.00 71.62 88 PHE A C 1
ATOM 650 O O . PHE A 1 88 ? 13.112 -4.416 0.640 1.00 71.62 88 PHE A O 1
ATOM 657 N N . LEU A 1 89 ? 15.073 -4.283 -0.400 1.00 72.12 89 LEU A N 1
ATOM 658 C CA . LEU A 1 89 ? 15.641 -3.319 0.540 1.00 72.12 89 LEU A CA 1
ATOM 659 C C . LEU A 1 89 ? 14.912 -1.966 0.485 1.00 72.12 89 LEU A C 1
ATOM 661 O O . LEU A 1 89 ? 14.513 -1.433 1.518 1.00 72.12 89 LEU A O 1
ATOM 665 N N . TYR A 1 90 ? 14.691 -1.432 -0.718 1.00 68.38 90 TYR A N 1
ATOM 666 C CA . TYR A 1 90 ? 14.006 -0.152 -0.903 1.00 68.38 90 TYR A CA 1
ATOM 667 C C . TYR A 1 90 ? 12.489 -0.285 -0.817 1.00 68.38 90 TYR A C 1
ATOM 669 O O . TYR A 1 90 ? 11.849 0.536 -0.169 1.00 68.38 90 TYR A O 1
ATOM 677 N N . GLY A 1 91 ? 11.915 -1.311 -1.449 1.00 68.94 91 GLY A N 1
ATOM 678 C CA . GLY A 1 91 ? 10.471 -1.516 -1.457 1.00 68.94 91 GLY A CA 1
ATOM 679 C C . GLY A 1 91 ? 9.957 -1.976 -0.101 1.00 68.94 91 GLY A C 1
ATOM 680 O O . GLY A 1 91 ? 9.017 -1.392 0.424 1.00 68.94 91 GLY A O 1
ATOM 681 N N . PHE A 1 92 ? 10.574 -3.002 0.487 1.00 72.75 92 PHE A N 1
ATOM 682 C CA . PHE A 1 92 ? 10.100 -3.627 1.721 1.00 72.75 92 PHE A CA 1
ATOM 683 C C . PHE A 1 92 ? 10.786 -3.034 2.958 1.00 72.75 92 PHE A C 1
ATOM 685 O O . PHE A 1 92 ? 10.124 -2.429 3.789 1.00 72.75 92 PHE A O 1
ATOM 692 N N . VAL A 1 93 ? 12.110 -3.134 3.089 1.00 74.69 93 VAL A N 1
ATOM 693 C CA . VAL A 1 93 ? 12.800 -2.824 4.361 1.00 74.69 93 VAL A CA 1
ATOM 694 C C . VAL A 1 93 ? 12.705 -1.348 4.762 1.00 74.69 93 VAL A C 1
ATOM 696 O O . VAL A 1 93 ? 12.535 -1.054 5.943 1.00 74.69 93 VAL A O 1
ATOM 699 N N . LEU A 1 94 ? 12.793 -0.420 3.809 1.00 76.25 94 LEU A N 1
ATOM 700 C CA . LEU A 1 94 ? 12.736 1.021 4.087 1.00 76.25 94 LEU A CA 1
ATOM 701 C C . LEU A 1 94 ? 11.313 1.538 4.335 1.00 76.25 94 LEU A C 1
ATOM 703 O O . LEU A 1 94 ? 11.114 2.396 5.194 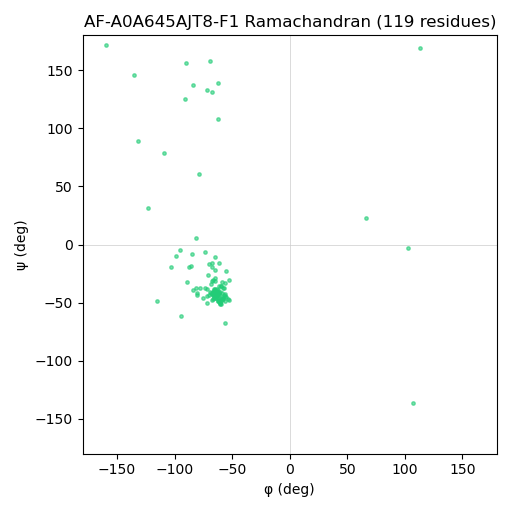1.00 76.25 94 LEU A O 1
ATOM 707 N N . SER A 1 95 ? 10.327 1.015 3.609 1.00 78.69 95 SER A N 1
ATOM 708 C CA . SER A 1 95 ? 8.943 1.501 3.670 1.00 78.69 95 SER A CA 1
ATOM 709 C C . SER A 1 95 ? 8.098 0.797 4.739 1.00 78.69 95 SER A C 1
ATOM 711 O O . SER A 1 95 ? 7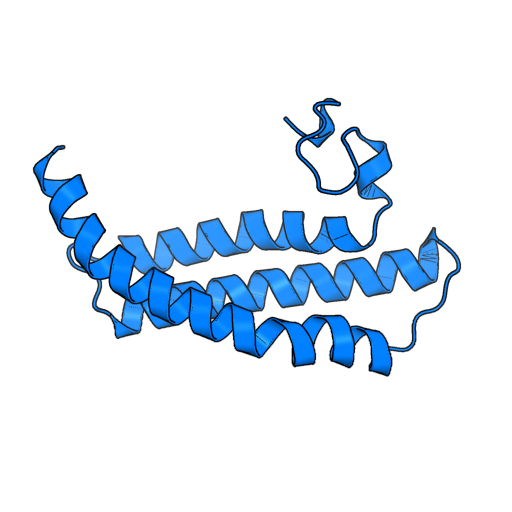.284 1.449 5.392 1.00 78.69 95 SER A O 1
ATOM 713 N N . VAL A 1 96 ? 8.355 -0.486 5.026 1.00 83.19 96 VAL A N 1
ATOM 714 C CA . VAL A 1 96 ? 7.604 -1.268 6.027 1.00 83.19 96 VAL A CA 1
ATOM 715 C C . VAL A 1 96 ? 7.589 -0.631 7.425 1.00 83.19 96 VAL A C 1
ATOM 717 O O . VAL A 1 96 ? 6.520 -0.614 8.032 1.00 83.19 96 VAL A O 1
ATOM 720 N N . PRO A 1 97 ? 8.688 -0.076 7.978 1.00 84.50 97 PRO A N 1
ATOM 721 C CA . PRO A 1 97 ? 8.648 0.569 9.292 1.00 84.50 97 PRO A CA 1
ATOM 722 C C . PRO A 1 97 ? 7.675 1.755 9.344 1.00 84.50 97 PRO A C 1
ATOM 724 O O . PRO A 1 97 ? 6.928 1.904 10.314 1.00 84.50 97 PRO A O 1
ATOM 727 N N . GLY A 1 98 ? 7.653 2.571 8.284 1.00 86.19 98 GLY A N 1
ATOM 728 C CA . GLY A 1 98 ? 6.715 3.684 8.144 1.00 86.19 98 GLY A CA 1
ATOM 729 C C . GLY A 1 98 ? 5.274 3.195 8.006 1.00 86.19 98 GLY A C 1
ATOM 730 O O . GLY A 1 98 ? 4.378 3.693 8.688 1.00 86.19 98 GLY A O 1
ATOM 731 N N . ASP A 1 99 ? 5.060 2.155 7.205 1.00 86.88 99 ASP A N 1
ATOM 732 C CA . ASP A 1 99 ? 3.734 1.585 6.980 1.00 86.88 99 ASP A CA 1
ATOM 733 C C . ASP A 1 99 ? 3.170 0.885 8.220 1.00 86.88 99 ASP A C 1
ATOM 735 O O . ASP A 1 99 ? 1.970 0.964 8.491 1.00 86.88 99 ASP A O 1
ATOM 739 N N . ILE A 1 100 ? 4.023 0.257 9.033 1.00 87.81 100 ILE A N 1
ATOM 740 C CA . ILE A 1 100 ? 3.633 -0.275 10.341 1.00 87.81 100 ILE A CA 1
ATOM 741 C C . ILE A 1 100 ? 3.160 0.873 11.238 1.00 87.81 100 ILE A C 1
ATOM 743 O O . ILE A 1 100 ? 2.079 0.775 11.821 1.00 87.81 100 ILE A O 1
ATOM 747 N N . ALA A 1 101 ? 3.903 1.982 11.317 1.00 90.50 101 ALA A N 1
ATOM 748 C CA . ALA A 1 101 ? 3.480 3.146 12.097 1.00 90.50 101 ALA A CA 1
ATOM 749 C C . ALA A 1 101 ? 2.124 3.696 11.611 1.00 90.50 101 ALA A C 1
ATOM 751 O O . ALA A 1 101 ? 1.237 3.973 12.426 1.00 90.50 101 ALA A O 1
ATOM 752 N N . LEU A 1 102 ? 1.916 3.764 10.292 1.00 87.31 102 LEU A N 1
ATOM 753 C CA . LEU A 1 102 ? 0.632 4.133 9.693 1.00 87.31 102 LEU A CA 1
ATOM 754 C C . LEU A 1 102 ? -0.483 3.136 10.036 1.00 87.31 102 LEU A C 1
ATOM 756 O O . LEU A 1 102 ? -1.600 3.561 10.322 1.00 87.31 102 LEU A O 1
ATOM 760 N N . CYS A 1 103 ? -0.204 1.831 10.090 1.00 88.38 103 CYS A N 1
ATOM 761 C CA . CYS A 1 103 ? -1.175 0.821 10.520 1.00 88.38 103 CYS A CA 1
ATOM 762 C C . CYS A 1 103 ? -1.603 1.021 11.981 1.00 88.38 103 CYS A C 1
ATOM 764 O O . CYS A 1 103 ? -2.792 0.912 12.287 1.00 88.38 103 CYS A O 1
ATOM 766 N N . PHE A 1 104 ? -0.666 1.354 12.877 1.00 89.38 104 PHE A N 1
ATOM 767 C CA . PHE A 1 104 ? -0.968 1.678 14.277 1.00 89.38 104 PHE A CA 1
ATOM 768 C C . PHE A 1 104 ? -1.830 2.940 14.397 1.00 89.38 104 PHE A C 1
ATOM 770 O O . PHE A 1 104 ? -2.839 2.939 15.112 1.00 89.38 104 PHE A O 1
ATOM 777 N N . LEU A 1 105 ? -1.476 4.002 13.667 1.00 89.38 105 LEU A N 1
ATOM 778 C CA . LEU A 1 105 ? -2.263 5.235 13.616 1.00 89.38 105 LEU A CA 1
ATOM 779 C C . LEU A 1 105 ? -3.660 4.981 13.038 1.00 89.38 105 LEU A C 1
ATOM 781 O O . LEU A 1 105 ? -4.656 5.392 13.634 1.00 89.38 105 LEU A O 1
ATOM 785 N N . GLY A 1 106 ? -3.750 4.234 11.939 1.00 86.44 106 GLY A N 1
ATOM 786 C CA . GLY A 1 106 ? -5.001 3.850 11.292 1.00 86.44 106 GLY A CA 1
ATOM 787 C C . GLY A 1 106 ? -5.899 3.012 12.202 1.00 86.44 106 GLY A C 1
ATOM 788 O O . GLY A 1 106 ? -7.095 3.276 12.293 1.00 86.44 106 GLY A O 1
ATOM 789 N N . ALA A 1 107 ? -5.336 2.062 12.952 1.00 87.69 107 ALA A N 1
ATOM 790 C CA . ALA A 1 107 ? -6.086 1.279 13.932 1.00 87.69 107 ALA A CA 1
ATOM 791 C C . ALA A 1 107 ? -6.598 2.141 15.101 1.00 87.69 107 ALA A C 1
ATOM 793 O O . ALA A 1 107 ? -7.732 1.965 15.556 1.00 87.69 107 ALA A O 1
ATOM 794 N N . SER A 1 108 ? -5.793 3.101 15.570 1.00 86.44 108 SER A N 1
ATOM 795 C CA . SER A 1 108 ? -6.172 4.031 16.643 1.00 86.44 108 SER A CA 1
ATOM 796 C C . SER A 1 108 ? -7.301 4.969 16.206 1.00 86.44 108 SER A C 1
ATOM 798 O O . SER A 1 108 ? -8.315 5.102 16.901 1.00 86.44 108 SER A O 1
ATOM 800 N N . LEU A 1 109 ? -7.167 5.560 15.015 1.00 86.19 109 LEU A N 1
ATOM 801 C CA . LEU A 1 109 ? -8.185 6.410 14.402 1.00 86.19 109 LEU A CA 1
ATOM 802 C C . LEU A 1 109 ? -9.455 5.619 14.094 1.00 86.19 109 LEU A C 1
ATOM 804 O O . LEU A 1 109 ? -10.540 6.058 14.461 1.00 86.19 109 LEU A O 1
ATOM 808 N N . GLY A 1 110 ? -9.336 4.424 13.511 1.00 83.56 110 GLY A N 1
ATOM 809 C CA . GLY A 1 110 ? -10.468 3.549 13.210 1.00 83.56 110 GLY A CA 1
ATOM 810 C C . GLY A 1 110 ? -11.290 3.226 14.456 1.00 83.56 110 GLY A C 1
ATOM 811 O O . GLY A 1 110 ? -12.510 3.373 14.445 1.00 83.56 110 GLY A O 1
ATOM 812 N N . LYS A 1 111 ? -10.636 2.903 15.578 1.00 82.69 111 LYS A N 1
ATOM 813 C CA . LYS A 1 111 ? -11.327 2.650 16.852 1.00 82.69 111 LYS A CA 1
ATOM 814 C C . LYS A 1 111 ? -12.139 3.860 17.335 1.00 82.69 111 LYS A C 1
ATOM 816 O O . LYS A 1 111 ? -13.202 3.673 17.922 1.00 82.69 111 LYS A O 1
ATOM 821 N N . ARG A 1 112 ? -11.650 5.087 17.115 1.00 80.62 112 ARG A N 1
ATOM 822 C CA . ARG A 1 112 ? -12.340 6.328 17.514 1.00 80.62 112 ARG A CA 1
ATOM 823 C C . ARG A 1 112 ? -13.420 6.759 16.521 1.00 80.62 112 ARG A C 1
ATOM 825 O O . ARG A 1 112 ? -14.461 7.242 16.951 1.00 80.62 112 ARG A O 1
ATOM 832 N N . LEU A 1 113 ? -13.192 6.580 15.222 1.00 82.12 113 LEU A N 1
ATOM 833 C CA . LEU A 1 113 ? -14.068 7.071 14.155 1.00 82.12 113 LEU A CA 1
ATOM 834 C C . LEU A 1 113 ? -15.243 6.134 13.862 1.00 82.12 113 LEU A C 1
ATOM 836 O O . LEU A 1 113 ? -16.357 6.614 13.677 1.00 82.12 113 LEU A O 1
ATOM 840 N N . ILE A 1 114 ? -15.039 4.811 13.874 1.00 80.44 114 ILE A N 1
ATOM 841 C CA . ILE A 1 114 ? -16.100 3.819 13.611 1.00 80.44 114 ILE A CA 1
ATOM 842 C C . ILE A 1 114 ? -17.351 4.028 14.491 1.00 80.44 114 ILE A C 1
ATOM 844 O O . ILE A 1 114 ? -18.451 4.042 13.935 1.00 80.44 114 ILE A O 1
ATOM 848 N N . PRO A 1 115 ? -17.252 4.227 15.824 1.00 75.50 115 PRO A N 1
ATOM 849 C CA . PRO A 1 115 ? -18.434 4.463 16.655 1.00 75.50 115 PRO A CA 1
ATOM 850 C C . PRO A 1 115 ? -19.084 5.836 16.435 1.00 75.50 115 PRO A C 1
ATOM 852 O O . PRO A 1 115 ? -20.279 5.969 16.679 1.00 75.50 115 PRO A O 1
ATOM 855 N N . VAL A 1 116 ? -18.335 6.850 15.986 1.00 80.75 116 VAL A N 1
ATOM 856 C CA . VAL A 1 116 ? -18.879 8.187 15.682 1.00 80.75 116 VAL A CA 1
ATOM 857 C C . VAL A 1 116 ? -19.657 8.156 14.369 1.00 80.75 116 VAL A C 1
ATOM 859 O O . VAL A 1 116 ? -20.792 8.617 14.321 1.00 80.75 116 VAL A O 1
ATOM 862 N N . ILE A 1 117 ? -19.092 7.537 13.331 1.00 79.12 117 ILE A N 1
ATOM 863 C CA . ILE A 1 117 ? -19.734 7.395 12.017 1.00 79.12 117 ILE A CA 1
ATOM 864 C C . ILE A 1 117 ? -21.012 6.554 12.128 1.00 79.12 117 ILE A C 1
ATOM 866 O O . ILE A 1 117 ? -22.035 6.917 11.563 1.00 79.12 117 ILE A O 1
ATOM 870 N N . ARG A 1 118 ? -20.995 5.471 12.917 1.00 72.25 118 ARG A N 1
ATOM 871 C CA . ARG A 1 118 ? -22.187 4.640 13.161 1.00 72.25 118 ARG A CA 1
ATOM 872 C C . ARG A 1 118 ? -23.278 5.293 14.006 1.00 72.25 118 ARG A C 1
ATOM 874 O O . ARG A 1 118 ? -24.375 4.763 14.031 1.00 72.25 118 ARG A O 1
ATOM 881 N N . LYS A 1 119 ? -22.982 6.370 14.737 1.00 63.12 119 LYS A N 1
ATOM 882 C CA . LYS A 1 119 ? -24.002 7.146 15.462 1.00 63.12 119 LYS A CA 1
ATOM 883 C C . LYS A 1 119 ? -24.662 8.216 14.590 1.00 63.12 119 LYS A C 1
ATOM 885 O O . LYS A 1 119 ? -25.695 8.738 14.987 1.00 63.12 119 LYS A O 1
ATOM 890 N N . GLY A 1 120 ? -24.031 8.582 13.473 1.00 58.44 120 GLY A N 1
ATOM 891 C CA . GLY A 1 120 ? -24.547 9.566 12.518 1.00 58.44 120 GLY A CA 1
ATOM 892 C C . GLY A 1 120 ? -25.303 8.961 11.329 1.00 58.44 120 GLY A C 1
ATOM 893 O O . GLY A 1 120 ? -25.819 9.723 10.517 1.00 58.44 120 GLY A O 1
ATOM 894 N N . LEU A 1 121 ? -25.341 7.628 11.227 1.00 51.81 121 LEU A N 1
ATOM 895 C CA . LEU A 1 121 ? -26.182 6.839 10.318 1.00 51.81 121 LEU A CA 1
ATOM 896 C C . LEU A 1 121 ? -27.358 6.262 11.105 1.00 51.81 121 LEU A C 1
ATOM 898 O O . LEU A 1 121 ? -28.463 6.211 10.528 1.00 51.81 121 LEU A O 1
#

Foldseek 3Di:
DQQVFQQPDPRGGHVCCLLDLQVQLVVLLVVLVVQLCCQQVVDLQDDLVSLLVSLVSSVVSSLVSSLVSSCCSCVPPVVNHDDPVCSCCVSPVPCVVVSSVVSNVRSVVCNVVSVVVVVVD

InterPro domains:
  IPR003784 BioY protein [PF02632] (1-113)
  IPR003784 BioY protein [PTHR34295] (1-113)

Mean predicted aligned error: 7.91 Å

Nearest PDB structures (foldseek):
  4dve-assembly1_A  TM=7.666E-01  e=2.966E-03  Lactococcus cremoris subsp. cremoris MG1363